Protein AF-A0A921LMU8-F1 (afdb_monomer_lite)

Sequence (65 aa):
MSQEIVKAQHYVPVFYLNNFVDSSGKLHVYDRVAGKVFTCLPKNICKSNLLYETPWEHTKADLGK

Radius of gyration: 15.47 Å; chains: 1; bounding box: 38×45×26 Å

Structure (mmCIF, N/CA/C/O backbone):
data_AF-A0A921LMU8-F1
#
_entry.id   AF-A0A921LMU8-F1
#
loop_
_atom_site.group_PDB
_atom_site.id
_atom_site.type_symbol
_atom_site.label_atom_id
_atom_site.label_alt_id
_atom_site.label_comp_id
_atom_site.label_asym_id
_atom_site.label_entity_id
_atom_site.label_seq_id
_atom_site.pdbx_PDB_ins_code
_atom_site.Cartn_x
_atom_site.Cartn_y
_atom_site.Cartn_z
_atom_site.occupancy
_atom_site.B_iso_or_equiv
_atom_site.auth_seq_id
_atom_site.auth_comp_id
_atom_site.auth_asym_id
_atom_site.auth_atom_id
_atom_site.pdbx_PDB_model_num
ATOM 1 N N . MET A 1 1 ? 15.563 29.213 5.253 1.00 40.22 1 MET A N 1
ATOM 2 C CA . MET A 1 1 ? 15.321 28.146 4.261 1.00 40.22 1 MET A CA 1
ATOM 3 C C . MET A 1 1 ? 14.433 27.106 4.929 1.00 40.22 1 MET A C 1
ATOM 5 O O . MET A 1 1 ? 14.928 26.345 5.750 1.00 40.22 1 MET A O 1
ATOM 9 N N . SER A 1 2 ? 13.122 27.136 4.696 1.00 49.34 2 SER A N 1
ATOM 10 C CA . SER A 1 2 ? 12.229 26.051 5.120 1.00 49.34 2 SER A CA 1
ATOM 11 C C . SER A 1 2 ? 12.646 24.783 4.379 1.00 49.34 2 SER A C 1
ATOM 13 O O . SER A 1 2 ? 12.692 24.797 3.152 1.00 49.34 2 SER A O 1
ATOM 15 N N . GLN A 1 3 ? 13.005 23.720 5.100 1.00 55.81 3 GLN A N 1
ATOM 16 C CA . GLN A 1 3 ? 13.248 22.418 4.480 1.00 55.81 3 GLN A CA 1
ATOM 17 C C . GLN A 1 3 ? 11.942 21.962 3.818 1.00 55.81 3 GLN A C 1
ATOM 19 O O . GLN A 1 3 ? 10.982 21.626 4.512 1.00 55.81 3 GLN A O 1
ATOM 24 N N . GLU A 1 4 ? 11.876 21.988 2.487 1.00 57.97 4 GLU A N 1
ATOM 25 C CA . GLU A 1 4 ? 10.792 21.332 1.761 1.00 57.97 4 GLU A CA 1
ATOM 26 C C . GLU A 1 4 ? 10.898 19.828 2.012 1.00 57.97 4 GLU A C 1
ATOM 28 O O . GLU A 1 4 ? 11.804 19.147 1.531 1.00 57.97 4 GLU A O 1
ATOM 33 N N . ILE A 1 5 ? 9.977 19.298 2.815 1.00 58.91 5 ILE A N 1
ATOM 34 C CA . ILE A 1 5 ? 9.858 17.861 3.029 1.00 58.91 5 ILE A CA 1
ATOM 35 C C . ILE A 1 5 ? 9.377 17.258 1.710 1.00 58.91 5 ILE A C 1
ATOM 37 O O . ILE A 1 5 ? 8.211 17.410 1.338 1.00 58.91 5 ILE A O 1
ATOM 41 N N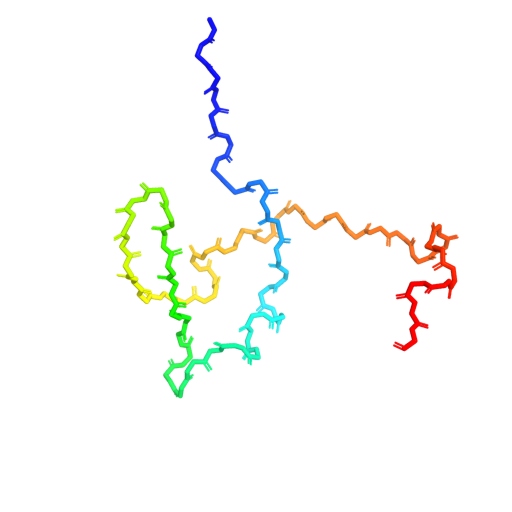 . VAL A 1 6 ? 10.268 16.560 1.007 1.00 58.41 6 VAL A N 1
ATOM 42 C CA . VAL A 1 6 ? 9.911 15.786 -0.184 1.00 58.41 6 VAL A CA 1
ATOM 43 C C . VAL A 1 6 ? 8.930 14.691 0.246 1.00 58.41 6 VAL A C 1
ATOM 45 O O . VAL A 1 6 ? 9.306 13.657 0.798 1.00 58.41 6 VAL A O 1
ATOM 48 N N . LYS A 1 7 ? 7.631 14.927 0.039 1.00 52.19 7 LYS A N 1
ATOM 49 C CA . LYS A 1 7 ? 6.587 13.920 0.252 1.00 52.19 7 LYS A CA 1
ATOM 50 C C . LYS A 1 7 ? 6.798 12.806 -0.779 1.00 52.19 7 LYS A C 1
ATOM 52 O O . LYS A 1 7 ? 6.483 13.015 -1.944 1.00 52.19 7 LYS A O 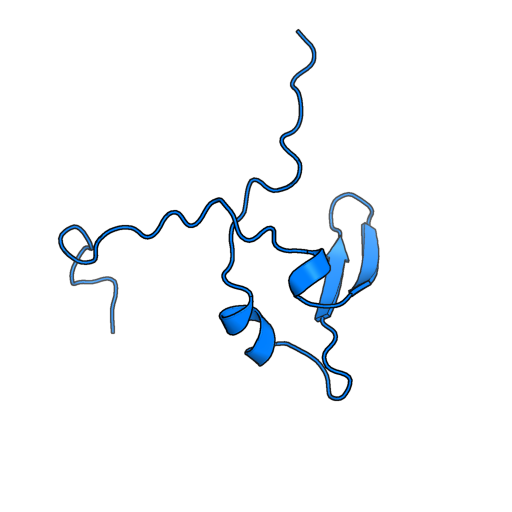1
ATOM 57 N N . ALA A 1 8 ? 7.292 11.651 -0.317 1.00 58.16 8 ALA A N 1
ATOM 58 C CA . ALA A 1 8 ? 7.610 10.416 -1.066 1.00 58.16 8 ALA A CA 1
ATOM 59 C C . ALA A 1 8 ? 9.103 10.157 -1.360 1.00 58.16 8 ALA A C 1
ATOM 61 O O . ALA A 1 8 ? 9.476 9.817 -2.476 1.00 58.16 8 ALA A O 1
ATOM 62 N N . GLN A 1 9 ? 9.954 10.235 -0.333 1.00 56.03 9 GLN A N 1
ATOM 63 C CA . GLN A 1 9 ? 11.363 9.811 -0.421 1.00 56.03 9 GLN A CA 1
ATOM 64 C C . GLN A 1 9 ? 11.566 8.287 -0.511 1.00 56.03 9 GLN A C 1
ATOM 66 O O . GLN A 1 9 ? 12.674 7.842 -0.780 1.00 56.03 9 GLN A O 1
ATOM 71 N N . HIS A 1 10 ? 10.528 7.481 -0.268 1.00 58.41 10 HIS A N 1
ATOM 72 C CA . HIS A 1 10 ? 10.625 6.022 -0.287 1.00 58.41 10 HIS A CA 1
ATOM 73 C C . HIS A 1 10 ? 9.875 5.462 -1.491 1.00 58.41 10 HIS A C 1
ATOM 75 O O . HIS A 1 10 ? 8.644 5.518 -1.562 1.00 58.41 10 HIS A O 1
ATOM 81 N N . TYR A 1 11 ? 10.639 4.924 -2.436 1.00 65.06 11 TYR A N 1
ATOM 82 C CA . TYR A 1 11 ? 10.105 4.152 -3.541 1.00 65.06 11 TYR A CA 1
ATOM 83 C C . TYR A 1 11 ? 9.980 2.687 -3.129 1.00 65.06 11 TYR A C 1
ATOM 85 O O . TYR A 1 11 ? 10.959 2.057 -2.737 1.00 65.06 11 TYR A O 1
ATOM 93 N N . VAL A 1 12 ? 8.776 2.140 -3.261 1.00 67.06 12 VAL A N 1
ATOM 94 C CA . VAL A 1 12 ? 8.540 0.696 -3.238 1.00 67.06 12 VAL A CA 1
ATOM 95 C C . VAL A 1 12 ? 7.732 0.373 -4.491 1.00 67.06 12 VAL A C 1
ATOM 97 O O . VAL A 1 12 ? 6.705 1.027 -4.720 1.00 67.06 12 VAL A O 1
ATOM 100 N N . PRO A 1 13 ? 8.160 -0.595 -5.321 1.00 72.56 13 PRO A N 1
ATOM 101 C CA . PRO A 1 13 ? 7.364 -1.012 -6.460 1.00 72.56 13 PRO A CA 1
ATOM 102 C C . PRO A 1 13 ? 5.962 -1.439 -6.019 1.00 72.56 13 PRO A C 1
ATOM 104 O O . PRO A 1 13 ? 5.799 -2.220 -5.081 1.00 72.56 13 PRO A O 1
ATOM 107 N N . VAL A 1 14 ? 4.935 -0.972 -6.733 1.00 75.62 14 VAL A N 1
ATOM 108 C CA . VAL A 1 14 ? 3.532 -1.292 -6.413 1.00 75.62 14 VAL A CA 1
ATOM 109 C C . VAL A 1 14 ? 3.289 -2.804 -6.416 1.00 75.62 14 VAL A C 1
ATOM 111 O O . VAL A 1 14 ? 2.555 -3.306 -5.569 1.00 75.62 14 VAL A O 1
ATOM 114 N N . PHE A 1 15 ? 3.949 -3.542 -7.315 1.00 80.94 15 PHE A N 1
ATOM 115 C CA . PHE A 1 15 ? 3.803 -4.996 -7.390 1.00 80.94 15 PHE A CA 1
ATOM 116 C C . PHE A 1 15 ? 4.280 -5.712 -6.119 1.00 80.94 15 PHE A C 1
ATOM 118 O O . PHE A 1 15 ? 3.732 -6.755 -5.784 1.00 80.94 15 PHE A O 1
ATOM 125 N N . TYR A 1 16 ? 5.248 -5.152 -5.384 1.00 82.62 16 TYR A N 1
ATOM 126 C CA . TYR A 1 16 ? 5.703 -5.731 -4.120 1.00 82.62 16 TYR A CA 1
ATOM 127 C C . TYR A 1 16 ? 4.598 -5.646 -3.064 1.00 82.62 16 TYR A C 1
ATOM 129 O O . TYR A 1 16 ? 4.305 -6.617 -2.370 1.00 82.62 16 TYR A O 1
ATOM 137 N N . LEU A 1 17 ? 3.925 -4.494 -3.009 1.00 82.94 17 LEU A N 1
ATOM 138 C CA . LEU A 1 17 ? 2.844 -4.220 -2.065 1.00 82.94 17 LEU A CA 1
ATOM 139 C C . LEU A 1 17 ? 1.569 -5.018 -2.347 1.00 82.94 17 LEU A C 1
ATOM 141 O O . LEU A 1 17 ? 0.786 -5.228 -1.424 1.00 82.94 17 LEU A O 1
ATOM 145 N N . ASN A 1 18 ? 1.377 -5.516 -3.572 1.00 85.88 18 ASN A N 1
ATOM 146 C CA . ASN A 1 18 ? 0.256 -6.402 -3.900 1.00 85.88 18 ASN A CA 1
ATOM 147 C C . ASN A 1 18 ? 0.271 -7.710 -3.091 1.00 85.88 18 ASN A C 1
ATOM 149 O O . ASN A 1 18 ? -0.772 -8.335 -2.958 1.00 85.88 18 ASN A O 1
ATOM 153 N N . ASN A 1 19 ? 1.410 -8.108 -2.517 1.00 90.00 19 ASN A N 1
ATOM 154 C CA . ASN A 1 19 ? 1.487 -9.278 -1.634 1.00 90.00 19 ASN A CA 1
ATOM 155 C C . ASN A 1 19 ? 1.034 -8.987 -0.189 1.00 90.00 19 ASN A C 1
ATOM 157 O O . ASN A 1 19 ? 0.940 -9.907 0.616 1.00 90.00 19 ASN A O 1
ATOM 161 N N . PHE A 1 20 ? 0.768 -7.721 0.149 1.00 90.50 20 PHE A N 1
ATOM 162 C CA . PHE A 1 20 ? 0.436 -7.263 1.507 1.00 90.50 20 PHE A CA 1
ATOM 163 C C . PHE A 1 20 ? -0.974 -6.670 1.614 1.00 90.50 20 PHE A C 1
ATOM 165 O O . PHE A 1 20 ? -1.332 -6.094 2.643 1.00 90.50 20 PHE A O 1
ATOM 172 N N . VAL A 1 21 ? -1.765 -6.751 0.544 1.00 93.88 21 VAL A N 1
ATOM 173 C CA . VAL A 1 21 ? -3.140 -6.253 0.540 1.00 93.88 21 VAL A CA 1
ATOM 174 C C . VAL A 1 21 ? -4.095 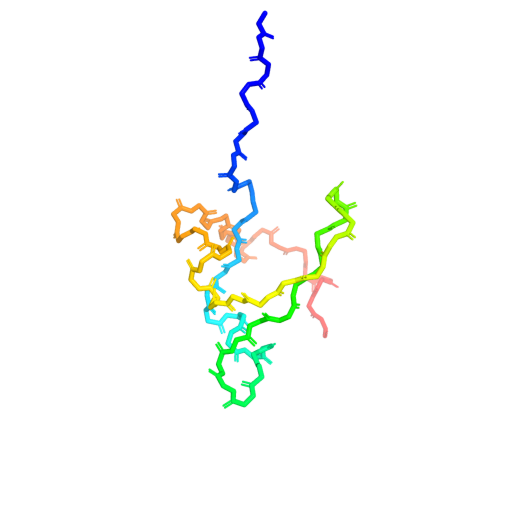-7.246 1.193 1.00 93.88 21 VAL A C 1
ATOM 176 O O . VAL A 1 21 ? -3.881 -8.455 1.163 1.00 93.88 21 VAL A O 1
ATOM 179 N N . ASP A 1 22 ? -5.175 -6.728 1.767 1.00 95.00 22 ASP A N 1
ATOM 180 C CA . ASP A 1 22 ? -6.288 -7.544 2.238 1.00 95.00 22 ASP A CA 1
ATOM 181 C C . ASP A 1 22 ? -7.116 -8.132 1.078 1.00 95.00 22 ASP A C 1
ATOM 183 O O . ASP A 1 22 ? -6.854 -7.889 -0.103 1.00 95.00 22 ASP A O 1
ATOM 187 N N . SER A 1 23 ? -8.172 -8.880 1.410 1.00 95.38 23 SER A N 1
ATOM 188 C CA . SER A 1 23 ? -9.092 -9.468 0.425 1.00 95.38 23 SER A CA 1
ATOM 189 C C . SER A 1 23 ? -9.816 -8.439 -0.454 1.00 95.38 23 SER A C 1
ATOM 191 O O . SER A 1 23 ? -10.370 -8.805 -1.488 1.00 95.38 23 SER A O 1
ATOM 193 N N . SER A 1 24 ? -9.807 -7.156 -0.077 1.00 94.81 24 SER A N 1
ATOM 194 C CA . SER A 1 24 ? -10.356 -6.044 -0.859 1.00 94.81 24 SER A CA 1
ATOM 195 C C . SER A 1 24 ? -9.301 -5.306 -1.694 1.00 94.81 24 SER A C 1
ATOM 197 O O . SER A 1 24 ? -9.624 -4.326 -2.370 1.00 94.81 24 SER A O 1
ATOM 199 N N . GLY A 1 25 ? -8.040 -5.750 -1.656 1.00 92.44 25 GLY A N 1
ATOM 200 C CA . GLY A 1 25 ? -6.934 -5.127 -2.376 1.00 92.44 25 GLY A CA 1
ATOM 201 C C . GLY A 1 25 ? -6.3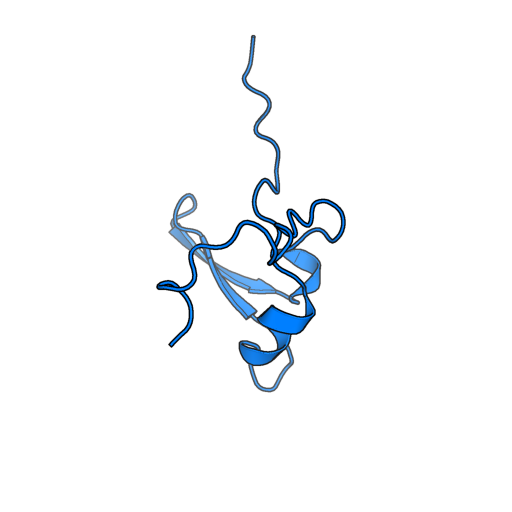79 -3.866 -1.702 1.00 92.44 25 GLY A C 1
ATOM 202 O O . GLY A 1 25 ? -5.730 -3.054 -2.368 1.00 92.44 25 GLY A O 1
ATOM 203 N N . LYS A 1 26 ? -6.631 -3.665 -0.401 1.00 94.31 26 LYS A N 1
ATOM 204 C CA . LYS A 1 26 ? -6.183 -2.482 0.350 1.00 94.31 26 LYS A CA 1
ATOM 205 C C . LYS A 1 26 ? -5.073 -2.806 1.344 1.00 94.31 26 LYS A C 1
ATOM 207 O O . LYS A 1 26 ? -5.035 -3.874 1.942 1.00 94.31 26 LYS A O 1
ATOM 212 N N . LEU A 1 27 ? -4.191 -1.833 1.548 1.00 92.88 27 LEU A N 1
ATOM 213 C CA . LEU A 1 27 ? -3.185 -1.839 2.603 1.00 92.88 27 LEU A CA 1
ATOM 214 C C . LEU A 1 27 ? -3.770 -1.252 3.884 1.00 92.88 27 LEU A C 1
ATOM 216 O O . LEU A 1 27 ? -4.468 -0.237 3.835 1.00 92.88 27 LEU A O 1
ATOM 220 N N . HIS A 1 28 ? -3.400 -1.843 5.016 1.00 93.88 28 HIS A N 1
ATOM 221 C CA . HIS A 1 28 ? -3.632 -1.302 6.354 1.00 93.88 28 HIS A CA 1
ATOM 222 C C . HIS A 1 28 ? -2.349 -0.625 6.819 1.00 93.88 28 HIS A C 1
ATOM 224 O O . HIS A 1 28 ? -1.310 -1.269 6.942 1.00 93.88 28 HIS A O 1
ATOM 230 N N . VAL A 1 29 ? -2.399 0.690 7.018 1.00 89.75 29 VAL A N 1
ATOM 231 C CA . VAL A 1 29 ? -1.207 1.514 7.233 1.00 89.75 29 VAL A CA 1
ATOM 232 C C . VAL A 1 29 ? -1.307 2.228 8.569 1.00 89.75 29 VAL A C 1
ATOM 234 O O . VAL A 1 29 ? -2.323 2.854 8.872 1.00 89.75 29 VAL A O 1
ATOM 237 N N . TYR A 1 30 ? -0.224 2.174 9.344 1.00 90.81 30 TYR A N 1
ATOM 238 C CA . TYR A 1 30 ? -0.058 2.958 10.561 1.00 90.81 30 TYR A CA 1
ATOM 239 C C . TYR A 1 30 ? 0.890 4.138 10.317 1.00 90.81 30 TYR A C 1
ATOM 241 O O . TYR A 1 30 ? 2.084 3.960 10.067 1.00 90.81 30 TYR A O 1
ATOM 249 N N . ASP A 1 31 ? 0.355 5.354 10.393 1.00 85.56 31 ASP A N 1
ATOM 250 C CA . ASP A 1 31 ? 1.131 6.590 10.363 1.00 85.56 31 ASP A CA 1
ATOM 251 C C . ASP A 1 31 ? 1.659 6.883 11.769 1.00 85.56 31 ASP A C 1
ATOM 253 O O . ASP A 1 31 ? 0.915 7.314 12.649 1.00 85.56 31 ASP A O 1
ATOM 257 N N . ARG A 1 32 ? 2.959 6.655 11.972 1.00 86.00 32 ARG A N 1
ATOM 258 C CA . ARG A 1 32 ? 3.630 6.881 13.261 1.00 86.00 32 ARG A CA 1
ATOM 259 C C . ARG A 1 32 ? 3.711 8.356 13.653 1.00 86.00 32 ARG A C 1
ATOM 261 O O . ARG A 1 32 ? 3.773 8.644 14.840 1.00 86.00 32 ARG A O 1
ATOM 268 N N . VAL A 1 33 ? 3.744 9.270 12.682 1.00 83.69 33 VAL A N 1
ATOM 269 C CA . VAL A 1 33 ? 3.869 10.714 12.944 1.00 83.69 33 VAL A CA 1
ATOM 270 C C . VAL A 1 33 ? 2.520 11.276 13.372 1.00 83.69 33 VAL A C 1
ATOM 272 O O . VAL A 1 33 ? 2.445 12.046 14.323 1.00 83.69 33 VAL A O 1
ATOM 275 N N . ALA A 1 34 ? 1.449 10.861 12.696 1.00 87.94 34 ALA A N 1
ATOM 276 C CA . ALA A 1 34 ? 0.090 11.271 13.035 1.00 87.94 34 ALA A CA 1
ATOM 277 C C . ALA A 1 34 ? -0.593 10.366 14.080 1.00 87.94 34 ALA A C 1
ATOM 279 O O . ALA A 1 34 ? -1.709 10.671 14.493 1.00 87.94 34 ALA A O 1
ATOM 280 N N . GLY A 1 35 ? 0.032 9.252 14.478 1.00 94.38 35 GLY A N 1
ATOM 281 C CA . GLY A 1 35 ? -0.504 8.304 15.460 1.00 94.38 35 GLY A CA 1
ATOM 282 C C . GLY A 1 35 ? -1.824 7.653 15.038 1.00 94.38 35 GLY A C 1
ATOM 283 O O . GLY A 1 35 ? -2.671 7.383 15.886 1.00 94.38 35 GLY A O 1
ATOM 284 N N . LYS A 1 36 ? -2.042 7.440 13.735 1.00 94.56 36 LYS A N 1
ATOM 285 C CA . LYS A 1 36 ? -3.340 7.001 13.192 1.00 94.56 36 LYS A CA 1
ATOM 286 C C . LYS A 1 36 ? -3.218 5.814 12.249 1.00 94.56 36 LYS A C 1
ATOM 288 O O . LYS A 1 36 ? -2.215 5.650 11.558 1.00 94.56 36 LYS A O 1
ATOM 293 N N . VAL A 1 37 ? -4.289 5.031 12.172 1.00 94.38 37 VAL A N 1
ATOM 294 C CA . VAL A 1 37 ? -4.439 3.925 11.219 1.00 94.38 37 VAL A CA 1
ATOM 295 C C . VAL A 1 37 ? -5.377 4.346 10.093 1.00 94.38 37 VAL A C 1
ATOM 297 O O . VAL A 1 37 ? -6.376 5.024 10.330 1.00 94.38 37 VAL A O 1
ATOM 300 N N . PHE A 1 38 ? -5.064 3.952 8.863 1.00 93.19 38 PHE A N 1
ATOM 301 C CA . PHE A 1 38 ? -5.932 4.155 7.707 1.00 93.19 38 PHE A CA 1
ATOM 302 C C . PHE A 1 38 ? -5.772 3.025 6.686 1.00 93.19 38 PHE A C 1
ATOM 304 O O . PHE A 1 38 ? -4.808 2.261 6.733 1.00 93.19 38 PHE A O 1
ATOM 311 N N . THR A 1 39 ? -6.713 2.938 5.742 1.00 94.50 39 THR A N 1
ATOM 312 C CA . THR A 1 39 ? -6.627 2.011 4.608 1.00 94.50 39 THR A CA 1
ATOM 313 C C . THR A 1 39 ? -6.470 2.758 3.293 1.00 94.50 39 THR A C 1
ATOM 315 O O . THR A 1 39 ? -7.024 3.843 3.102 1.00 94.50 39 THR A O 1
ATOM 318 N N . CYS A 1 40 ? -5.696 2.199 2.366 1.00 91.38 40 CYS A N 1
ATOM 319 C CA . CYS A 1 40 ? -5.505 2.794 1.046 1.00 91.38 40 CYS A CA 1
ATOM 320 C C . CYS A 1 40 ? -5.135 1.747 -0.009 1.00 91.38 40 CYS A C 1
ATOM 322 O O . CYS A 1 40 ? -4.716 0.640 0.315 1.00 91.38 40 CYS A O 1
ATOM 324 N N . LEU A 1 41 ? -5.287 2.098 -1.287 1.00 90.31 41 LEU A N 1
ATOM 325 C CA . LEU A 1 41 ? -4.748 1.284 -2.377 1.00 90.31 41 LEU A CA 1
ATOM 326 C C . LEU A 1 41 ? -3.218 1.444 -2.437 1.00 90.31 41 LEU A C 1
ATOM 328 O O . LEU A 1 41 ? -2.741 2.564 -2.240 1.00 90.31 41 LEU A O 1
ATOM 332 N N . PRO A 1 42 ? -2.454 0.402 -2.813 1.00 87.19 42 PRO A N 1
ATOM 333 C CA . PRO A 1 42 ? -0.997 0.483 -2.974 1.00 87.19 42 PRO A CA 1
ATOM 334 C C . PRO A 1 42 ? -0.501 1.687 -3.795 1.00 87.19 42 PRO A C 1
ATOM 336 O O . PRO A 1 42 ? 0.449 2.370 -3.414 1.00 87.19 42 PRO A O 1
ATOM 339 N N . LYS A 1 43 ? -1.206 2.030 -4.881 1.00 81.50 43 LYS A N 1
ATOM 340 C CA . LYS A 1 43 ? -0.886 3.185 -5.743 1.00 81.50 43 LYS A CA 1
ATOM 341 C C . LYS A 1 43 ? -1.011 4.557 -5.060 1.00 81.50 43 LYS A C 1
ATOM 343 O O . LYS A 1 43 ? -0.531 5.550 -5.595 1.00 81.50 43 LYS A O 1
ATOM 348 N N . ASN A 1 44 ? -1.700 4.632 -3.920 1.00 81.62 44 ASN A N 1
ATOM 349 C CA . ASN A 1 44 ? -1.946 5.884 -3.203 1.00 81.62 44 ASN A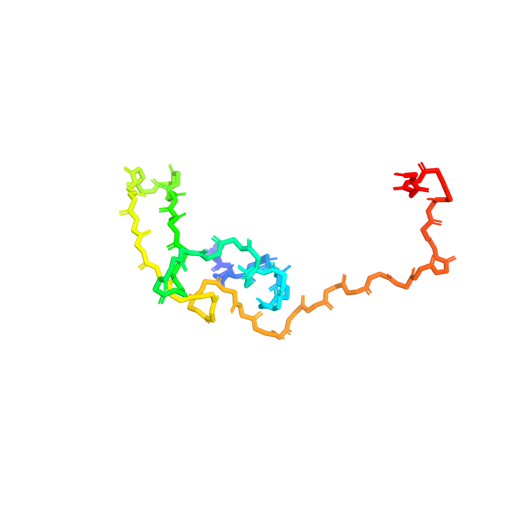 CA 1
ATOM 350 C C . ASN A 1 44 ? -0.856 6.194 -2.164 1.00 81.62 44 ASN A C 1
ATOM 352 O O . ASN A 1 44 ? -0.803 7.329 -1.696 1.00 81.62 44 ASN A O 1
ATOM 356 N N . ILE A 1 45 ? -0.010 5.219 -1.802 1.00 77.88 45 ILE A N 1
ATOM 357 C CA . ILE A 1 45 ? 1.068 5.405 -0.817 1.00 77.88 45 ILE A CA 1
ATOM 358 C C . ILE A 1 45 ? 2.463 5.439 -1.453 1.00 77.88 45 ILE A C 1
ATOM 360 O O . ILE A 1 45 ? 3.331 6.160 -0.966 1.00 77.88 45 ILE A O 1
ATOM 364 N N . CYS A 1 46 ? 2.665 4.745 -2.577 1.00 66.44 46 CYS A N 1
ATOM 365 C CA . CYS A 1 46 ? 3.931 4.754 -3.312 1.00 66.44 46 CYS A CA 1
ATOM 366 C C . CYS A 1 46 ? 3.797 5.497 -4.643 1.00 66.44 46 CYS A C 1
ATOM 368 O O . CYS A 1 46 ? 2.844 5.299 -5.396 1.00 66.44 46 CYS A O 1
ATOM 370 N N . LYS A 1 47 ? 4.769 6.365 -4.939 1.00 61.00 47 LYS A N 1
ATOM 371 C CA . LYS A 1 47 ? 4.859 7.109 -6.201 1.00 61.00 47 LYS A CA 1
ATOM 372 C C . LYS A 1 47 ? 5.844 6.387 -7.121 1.00 61.00 47 LYS A C 1
ATOM 374 O O . LYS A 1 47 ? 6.977 6.129 -6.737 1.00 61.00 47 LYS A O 1
ATOM 379 N N . SER A 1 48 ? 5.403 6.080 -8.335 1.00 53.09 48 SER A N 1
ATOM 380 C CA . SER A 1 48 ? 6.070 5.224 -9.327 1.00 53.09 48 SER A CA 1
ATOM 381 C C . SER A 1 48 ? 7.404 5.732 -9.896 1.00 53.09 48 SER A C 1
ATOM 383 O O . SER A 1 48 ? 8.006 5.016 -10.688 1.00 53.09 48 SER A O 1
ATOM 385 N N . ASN A 1 49 ? 7.893 6.921 -9.531 1.00 49.88 49 ASN A N 1
ATOM 386 C CA . ASN A 1 49 ? 8.870 7.634 -10.369 1.00 49.88 49 ASN A CA 1
ATOM 387 C C . ASN A 1 49 ? 10.285 7.785 -9.774 1.00 49.88 49 ASN A C 1
ATOM 389 O O . ASN A 1 49 ? 11.036 8.618 -10.265 1.00 49.88 49 ASN A O 1
ATOM 393 N N . LEU A 1 50 ? 10.671 7.019 -8.746 1.00 49.09 50 LEU A N 1
ATOM 394 C CA . LEU A 1 50 ? 12.013 7.106 -8.133 1.00 49.09 50 LEU A CA 1
ATOM 395 C C . LEU A 1 50 ? 12.568 5.734 -7.712 1.00 49.09 50 LEU A C 1
ATOM 397 O O . LEU A 1 50 ? 13.044 5.568 -6.590 1.00 49.09 50 LEU A O 1
ATOM 401 N N . LEU A 1 51 ? 12.484 4.730 -8.589 1.00 51.06 51 LEU A N 1
ATOM 402 C CA . LEU A 1 51 ? 13.120 3.442 -8.321 1.00 51.06 51 LEU A CA 1
ATOM 403 C C . LEU A 1 51 ? 14.638 3.600 -8.325 1.00 51.06 51 LEU A C 1
ATOM 405 O O . LEU A 1 51 ? 15.246 3.735 -9.382 1.00 51.06 51 LEU A O 1
ATOM 409 N N . TYR A 1 52 ? 15.249 3.549 -7.145 1.00 53.50 52 TYR A N 1
ATOM 410 C CA . TYR A 1 52 ? 16.681 3.301 -7.018 1.00 53.50 52 TYR A CA 1
ATOM 411 C C . TYR A 1 52 ? 16.920 1.794 -7.151 1.00 53.50 52 TYR A C 1
ATOM 413 O O . TYR A 1 52 ? 17.204 1.104 -6.174 1.00 53.50 52 TYR A O 1
ATOM 421 N N . GLU A 1 53 ? 16.743 1.257 -8.358 1.00 57.00 53 GLU A N 1
ATOM 422 C CA . GLU A 1 53 ? 17.276 -0.065 -8.683 1.00 57.00 53 GLU A CA 1
ATOM 423 C C . GLU A 1 53 ? 18.801 0.047 -8.624 1.00 57.00 53 GLU A C 1
ATOM 425 O O . GLU A 1 53 ? 19.418 0.785 -9.390 1.00 57.00 53 GLU A O 1
ATOM 430 N N . THR A 1 54 ? 19.415 -0.623 -7.650 1.00 57.66 54 THR A N 1
ATOM 431 C CA . THR A 1 54 ? 20.873 -0.754 -7.616 1.00 57.66 54 THR A CA 1
ATOM 432 C C . THR A 1 54 ? 21.217 -1.938 -8.516 1.00 57.66 54 THR A C 1
ATOM 434 O O . THR A 1 54 ? 20.685 -3.023 -8.267 1.00 57.66 54 THR A O 1
ATOM 437 N N . PRO A 1 55 ? 22.057 -1.775 -9.555 1.00 59.22 55 PRO A N 1
ATOM 438 C CA . PRO A 1 55 ? 22.486 -2.892 -10.385 1.00 59.22 55 PRO A CA 1
ATOM 439 C C . PRO A 1 55 ? 23.042 -4.018 -9.513 1.00 59.22 55 PRO A C 1
ATOM 441 O O . PRO A 1 55 ? 23.851 -3.780 -8.610 1.00 59.22 55 PRO A O 1
ATOM 444 N N . TRP A 1 56 ? 22.614 -5.251 -9.788 1.00 59.50 56 TRP A N 1
ATOM 445 C CA . TRP A 1 56 ? 23.054 -6.434 -9.041 1.00 59.50 56 TRP A CA 1
ATOM 446 C C . TRP A 1 56 ? 24.583 -6.601 -9.067 1.00 59.50 56 TRP A C 1
ATOM 448 O O . TRP A 1 56 ? 25.178 -7.105 -8.118 1.00 59.50 56 TRP A O 1
ATOM 458 N N . GLU A 1 57 ? 25.229 -6.091 -10.115 1.00 63.06 57 GLU A N 1
ATOM 459 C CA . GLU A 1 57 ? 26.677 -6.106 -10.364 1.00 63.06 57 GLU A CA 1
ATOM 460 C C . GLU A 1 57 ? 27.536 -5.512 -9.228 1.00 63.06 57 GLU A C 1
ATOM 462 O O . GLU A 1 57 ? 28.722 -5.824 -9.132 1.00 63.06 57 GLU A O 1
ATOM 467 N N . HIS A 1 58 ? 26.955 -4.688 -8.347 1.00 56.53 58 HIS A N 1
ATOM 468 C CA . HIS A 1 58 ? 27.643 -4.086 -7.195 1.00 56.53 58 HIS A CA 1
ATOM 469 C C . HIS A 1 58 ? 27.091 -4.540 -5.840 1.00 56.53 58 HIS A C 1
ATOM 471 O O . HIS A 1 58 ? 27.453 -3.987 -4.797 1.00 56.53 58 HIS A O 1
ATOM 477 N N . THR A 1 59 ? 26.217 -5.545 -5.833 1.00 60.78 59 THR A N 1
ATOM 478 C CA . THR A 1 59 ? 25.702 -6.109 -4.589 1.00 60.78 59 THR A CA 1
ATOM 479 C C . THR A 1 59 ? 26.679 -7.124 -4.014 1.00 60.78 59 THR A C 1
ATOM 481 O O . THR A 1 59 ? 27.297 -7.936 -4.701 1.00 60.78 59 THR A O 1
ATOM 484 N N . LYS A 1 60 ? 26.861 -7.024 -2.705 1.00 64.62 60 LYS A N 1
ATOM 485 C CA . LYS A 1 60 ? 27.700 -7.910 -1.915 1.00 64.62 60 LYS A CA 1
ATOM 486 C C . LYS A 1 60 ? 27.065 -9.311 -1.925 1.00 64.62 60 LYS A C 1
ATOM 488 O O . LYS A 1 60 ? 25.912 -9.458 -1.524 1.00 64.62 60 LYS A O 1
ATOM 493 N N . ALA A 1 61 ? 27.785 -10.317 -2.435 1.00 63.31 61 ALA A N 1
ATOM 494 C CA . ALA A 1 61 ? 27.270 -11.679 -2.661 1.00 63.31 61 ALA A CA 1
ATOM 495 C C . ALA A 1 61 ? 26.754 -12.382 -1.384 1.00 63.31 61 ALA A C 1
ATOM 497 O O . ALA A 1 61 ? 26.049 -13.382 -1.451 1.00 63.31 61 ALA A O 1
ATOM 498 N N . ASP A 1 62 ? 27.101 -11.852 -0.216 1.00 65.75 62 ASP A N 1
ATOM 499 C CA . ASP A 1 62 ? 26.690 -12.276 1.118 1.00 65.75 62 ASP A CA 1
ATOM 500 C C . ASP A 1 62 ? 25.271 -11.833 1.519 1.00 65.75 62 ASP A C 1
ATOM 502 O O . ASP A 1 62 ? 24.750 -12.325 2.518 1.00 65.75 62 ASP A O 1
ATOM 506 N N . LEU A 1 63 ? 24.626 -10.945 0.754 1.00 59.19 63 LEU A N 1
ATOM 507 C CA . LEU A 1 63 ? 23.301 -10.396 1.078 1.00 59.19 63 LEU A CA 1
ATOM 508 C C . LEU A 1 63 ? 22.117 -11.201 0.507 1.00 59.19 63 LEU A C 1
ATOM 510 O O . LEU A 1 63 ? 20.972 -10.872 0.808 1.00 59.19 63 LEU A O 1
ATOM 514 N N . GLY A 1 64 ? 22.369 -12.244 -0.291 1.00 52.41 64 GLY A N 1
ATOM 515 C CA . GLY A 1 64 ? 21.340 -13.130 -0.844 1.00 52.41 64 GLY A CA 1
ATOM 516 C C . GLY A 1 64 ? 21.566 -14.587 -0.444 1.00 52.41 64 GLY A C 1
ATOM 517 O O . GLY A 1 64 ? 22.323 -15.294 -1.107 1.00 52.41 64 GLY A O 1
ATOM 518 N N . LYS A 1 65 ? 20.909 -15.036 0.628 1.00 44.22 65 LYS A N 1
ATOM 519 C CA . LYS A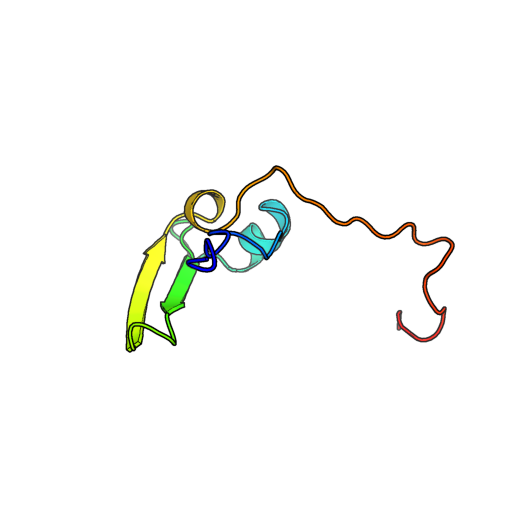 1 65 ? 20.717 -16.453 0.964 1.00 44.22 65 LYS A CA 1
ATOM 520 C C . LYS A 1 65 ? 19.243 -16.728 1.197 1.00 44.22 65 LYS A C 1
ATOM 522 O O . LYS A 1 65 ? 18.602 -15.871 1.842 1.00 44.22 65 LYS A O 1
#

Secondary structure (DSSP, 8-state):
------TT-----HHHHGGG--TTS-EEEEETTTTEEEEE-GGGTS-TT------GGGS-GGG--

pLDDT: mean 72.97, std 16.88, range [40.22, 95.38]

Organism: NCBI:txid214851

Foldseek 3Di:
DPPPDPQAPDADPLVVCQVQADPVQWHWDQDPVVRDIDIDHSCVRHDPDDDPPDPPVPDDPVPDD

InterPro domains:
  IPR025332 Protein of unknown function DUF4238 [PF14022] (9-55)